Protein AF-A0A957UKC6-F1 (afdb_monomer_lite)

Structure (mmCIF, N/CA/C/O backbone):
data_AF-A0A957UKC6-F1
#
_entry.id   AF-A0A957UKC6-F1
#
loop_
_atom_site.group_PDB
_atom_site.id
_atom_site.type_symbol
_atom_site.label_atom_id
_atom_site.label_alt_id
_atom_site.label_comp_id
_atom_site.label_asym_id
_atom_site.label_entity_id
_atom_site.label_seq_id
_atom_site.pdbx_PDB_ins_code
_atom_site.Cartn_x
_atom_site.Cartn_y
_atom_site.Cartn_z
_atom_site.occupancy
_atom_site.B_iso_or_equiv
_atom_site.auth_seq_id
_atom_site.auth_comp_id
_atom_site.auth_asym_id
_atom_site.auth_atom_id
_atom_site.pdbx_PDB_model_num
ATOM 1 N N . MET A 1 1 ? -63.185 -37.387 6.469 1.00 40.19 1 MET A N 1
ATOM 2 C CA . MET A 1 1 ? -62.096 -37.417 5.476 1.00 40.19 1 MET A CA 1
ATOM 3 C C . MET A 1 1 ? -61.307 -36.109 5.519 1.00 40.19 1 MET A C 1
ATOM 5 O O . MET A 1 1 ? -61.776 -35.095 5.035 1.00 40.19 1 MET A O 1
ATOM 9 N N . ASN A 1 2 ? -60.166 -36.171 6.210 1.00 40.50 2 ASN A N 1
ATOM 10 C CA . ASN A 1 2 ? -58.852 -35.606 5.876 1.00 40.50 2 ASN A CA 1
ATOM 11 C C . ASN A 1 2 ? -58.762 -34.096 5.562 1.00 40.50 2 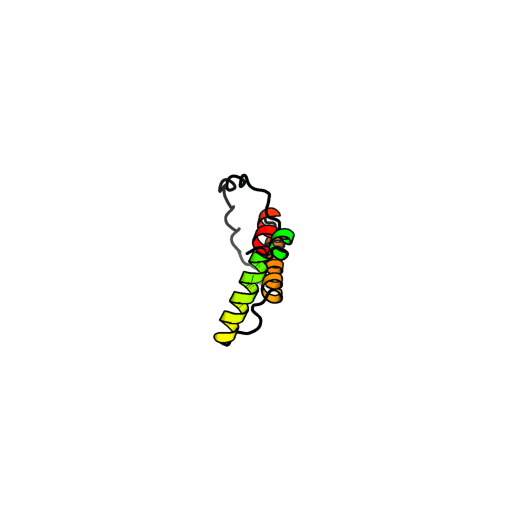ASN A C 1
ATOM 13 O O . ASN A 1 2 ? -58.910 -33.643 4.435 1.00 40.50 2 ASN A O 1
ATOM 17 N N . LYS A 1 3 ? -58.439 -33.389 6.649 1.00 45.59 3 LYS A N 1
ATOM 18 C CA . LYS A 1 3 ? -58.044 -31.993 6.878 1.00 45.59 3 LYS A CA 1
ATOM 19 C C . LYS A 1 3 ? -56.981 -31.463 5.894 1.00 45.59 3 LYS A C 1
ATOM 21 O O . LYS A 1 3 ? -55.981 -32.137 5.654 1.00 45.59 3 LYS A O 1
ATOM 26 N N . SER A 1 4 ? -57.184 -30.235 5.414 1.00 52.25 4 SER A N 1
ATOM 27 C CA . SER A 1 4 ? -56.222 -29.412 4.673 1.00 52.25 4 SER A CA 1
ATOM 28 C C . SER A 1 4 ? -54.882 -29.321 5.408 1.00 52.25 4 SER A C 1
ATOM 30 O O . SER A 1 4 ? -54.845 -28.944 6.579 1.00 52.25 4 SER A O 1
ATOM 32 N N . GLN A 1 5 ? -53.792 -29.667 4.728 1.00 53.75 5 GLN A N 1
ATOM 33 C CA . GLN A 1 5 ? -52.440 -29.342 5.173 1.00 53.75 5 GLN A CA 1
ATOM 34 C C . GLN A 1 5 ? -52.028 -28.032 4.502 1.00 53.75 5 GLN A C 1
ATOM 36 O O . GLN A 1 5 ? -51.801 -27.994 3.295 1.00 53.75 5 GLN A O 1
ATOM 41 N N . GLU A 1 6 ? -51.964 -26.955 5.282 1.00 48.00 6 GLU A N 1
ATOM 42 C CA . GLU A 1 6 ? -51.200 -25.767 4.909 1.00 48.00 6 GLU A CA 1
ATOM 43 C C . GLU A 1 6 ? -49.713 -26.108 5.023 1.00 48.00 6 GLU A C 1
ATOM 45 O O . GLU A 1 6 ? -49.208 -26.439 6.097 1.00 48.00 6 GLU A O 1
ATOM 50 N N . VAL A 1 7 ? -49.011 -26.059 3.894 1.00 49.91 7 VAL A N 1
ATOM 51 C CA . VAL A 1 7 ? -47.553 -26.152 3.850 1.00 49.91 7 VAL A CA 1
ATOM 52 C C . VAL A 1 7 ? -47.009 -24.785 4.249 1.00 49.91 7 VAL A C 1
ATOM 54 O O . VAL A 1 7 ? -46.920 -23.870 3.435 1.00 49.91 7 VAL A O 1
ATOM 57 N N . SER A 1 8 ? -46.679 -24.636 5.529 1.00 47.50 8 SER A N 1
ATOM 58 C CA . SER A 1 8 ? -45.962 -23.469 6.035 1.00 47.50 8 SER A CA 1
ATOM 59 C C . SER A 1 8 ? -44.503 -23.575 5.590 1.00 47.50 8 SER A C 1
ATOM 61 O O . SER A 1 8 ? -43.705 -24.263 6.222 1.00 47.50 8 SER A O 1
ATOM 63 N N . MET A 1 9 ? -44.158 -22.923 4.476 1.00 46.97 9 MET A N 1
ATOM 64 C CA . MET A 1 9 ? -42.768 -22.727 4.058 1.00 46.97 9 MET A CA 1
ATOM 65 C C . MET A 1 9 ? -42.087 -21.818 5.082 1.00 46.97 9 MET A C 1
ATOM 67 O O . MET A 1 9 ? -42.209 -20.596 5.041 1.00 46.97 9 MET A O 1
ATOM 71 N N . GLN A 1 10 ? -41.409 -22.431 6.046 1.00 43.56 10 GLN A N 1
ATOM 72 C CA . GLN A 1 10 ? -40.453 -21.746 6.899 1.00 43.56 10 GLN A CA 1
ATOM 73 C C . GLN A 1 10 ? -39.251 -21.396 6.021 1.00 43.56 10 GLN A C 1
ATOM 75 O O . GLN A 1 10 ? -38.523 -22.270 5.561 1.00 43.56 10 GLN A O 1
ATOM 80 N N . THR A 1 11 ? -39.086 -20.111 5.724 1.00 52.03 11 THR A N 1
ATOM 81 C CA . THR A 1 11 ? -37.841 -19.581 5.175 1.00 52.03 11 THR A CA 1
ATOM 82 C C . THR A 1 11 ? -36.779 -19.707 6.260 1.00 52.03 11 THR A C 1
ATOM 84 O O . THR A 1 11 ? -36.705 -18.861 7.152 1.00 52.03 11 THR A O 1
ATOM 87 N N . GLU A 1 12 ? -35.989 -20.778 6.218 1.00 44.81 12 GLU A N 1
ATOM 88 C CA . GLU A 1 12 ? -34.717 -20.843 6.931 1.00 44.81 12 GLU A CA 1
ATOM 89 C C . GLU A 1 12 ? -33.820 -19.749 6.348 1.00 44.81 12 GLU A C 1
ATOM 91 O O . GLU A 1 12 ? -33.225 -19.886 5.279 1.00 44.81 12 GLU A O 1
ATOM 96 N N . ALA A 1 13 ? -33.797 -18.603 7.028 1.00 50.56 13 ALA A N 1
ATOM 97 C CA . ALA A 1 13 ? -32.717 -17.651 6.893 1.00 50.56 13 ALA A CA 1
ATOM 98 C C . ALA A 1 13 ? -31.435 -18.414 7.227 1.00 50.56 13 ALA A C 1
ATOM 100 O O . ALA A 1 13 ? -31.293 -18.916 8.339 1.00 50.56 13 ALA A O 1
ATOM 101 N N . THR A 1 14 ? -30.567 -18.557 6.228 1.00 45.75 14 THR A N 1
ATOM 102 C CA . THR A 1 14 ? -29.253 -19.181 6.324 1.00 45.75 14 THR A CA 1
ATOM 103 C C . THR A 1 14 ? -28.595 -18.787 7.640 1.00 45.75 14 THR A C 1
ATOM 105 O O . THR A 1 14 ? -28.286 -17.614 7.856 1.00 45.75 14 THR A O 1
ATOM 108 N N . ASP A 1 15 ? -28.431 -19.778 8.510 1.00 50.69 15 ASP A N 1
ATOM 109 C CA . ASP A 1 15 ? -27.785 -19.689 9.814 1.00 50.69 15 ASP A CA 1
ATOM 110 C C . ASP A 1 15 ? -26.286 -19.441 9.593 1.00 50.69 15 ASP A C 1
ATOM 112 O O . ASP A 1 15 ? -25.453 -20.348 9.619 1.00 50.69 15 ASP A O 1
ATOM 116 N N . ILE A 1 16 ? -25.947 -18.202 9.226 1.00 51.56 16 ILE A N 1
ATOM 117 C CA . ILE A 1 16 ? -24.570 -17.727 9.211 1.00 51.56 16 ILE A CA 1
ATOM 118 C C . ILE A 1 16 ? -24.191 -17.596 10.687 1.00 51.56 16 ILE A C 1
ATOM 120 O O . ILE A 1 16 ? -24.753 -16.733 11.369 1.00 51.56 16 ILE A O 1
ATOM 124 N N . PRO A 1 17 ? -23.266 -18.425 11.203 1.00 54.38 17 PRO A N 1
ATOM 125 C CA . PRO A 1 17 ? -22.866 -18.322 12.594 1.00 54.38 17 PRO A CA 1
ATOM 126 C C . PRO A 1 17 ? -22.326 -16.908 12.848 1.00 54.38 17 PRO A C 1
ATOM 128 O O . PRO A 1 17 ? -21.603 -16.372 11.997 1.00 54.38 17 PRO A O 1
ATOM 131 N N . PRO A 1 18 ? -22.651 -16.285 13.995 1.00 56.31 18 PRO A N 1
ATOM 132 C CA . PRO A 1 18 ? -22.086 -14.993 14.340 1.00 56.31 18 PRO A CA 1
ATOM 133 C C . PRO A 1 18 ? -20.563 -15.117 14.317 1.00 56.31 18 PRO A C 1
ATOM 135 O O . PRO A 1 18 ? -19.995 -16.034 14.918 1.00 56.31 18 PRO A O 1
ATOM 138 N N . LEU A 1 19 ? -19.913 -14.214 13.577 1.00 55.00 19 LEU A N 1
ATOM 139 C CA . LEU A 1 19 ? -18.458 -14.138 13.531 1.00 55.00 19 LEU A CA 1
ATOM 140 C C . LEU A 1 19 ? -17.928 -14.135 14.971 1.00 55.00 19 LEU A C 1
ATOM 142 O O . LEU A 1 19 ? -18.499 -13.442 15.822 1.00 55.00 19 LEU A O 1
ATOM 146 N N . PRO A 1 20 ? -16.874 -14.913 15.273 1.00 51.28 20 PRO A N 1
ATOM 147 C CA . PRO A 1 20 ? -16.331 -14.960 16.617 1.00 51.28 20 PRO A CA 1
ATOM 148 C C . PRO A 1 20 ? -15.992 -13.538 17.059 1.00 51.28 20 PRO A C 1
ATOM 150 O O . PRO A 1 20 ? -15.273 -12.818 16.363 1.00 51.28 20 PRO A O 1
ATOM 153 N N . ALA A 1 21 ? -16.533 -13.135 18.211 1.00 53.69 21 ALA A N 1
ATOM 154 C CA . ALA A 1 21 ? -16.177 -11.876 18.839 1.00 53.69 21 ALA A CA 1
ATOM 155 C C . ALA A 1 21 ? -14.652 -11.840 18.967 1.00 53.69 21 ALA A C 1
ATOM 157 O O . ALA A 1 21 ? -14.059 -12.731 19.584 1.00 53.69 21 ALA A O 1
ATOM 158 N N . LEU A 1 22 ? -14.017 -10.845 18.342 1.00 49.41 22 LEU A N 1
ATOM 159 C CA . LEU A 1 22 ? -12.580 -10.622 18.443 1.00 49.41 22 LEU A CA 1
ATOM 160 C C . LEU A 1 22 ? -12.274 -10.206 19.887 1.00 49.41 22 LEU A C 1
ATOM 162 O O . LEU A 1 22 ? -12.193 -9.026 20.219 1.00 49.41 22 LEU A O 1
ATOM 166 N N . ASN A 1 23 ? -12.168 -11.197 20.769 1.00 49.34 23 ASN A N 1
ATOM 167 C CA . ASN A 1 23 ? -11.782 -11.012 22.153 1.00 49.34 23 ASN A CA 1
A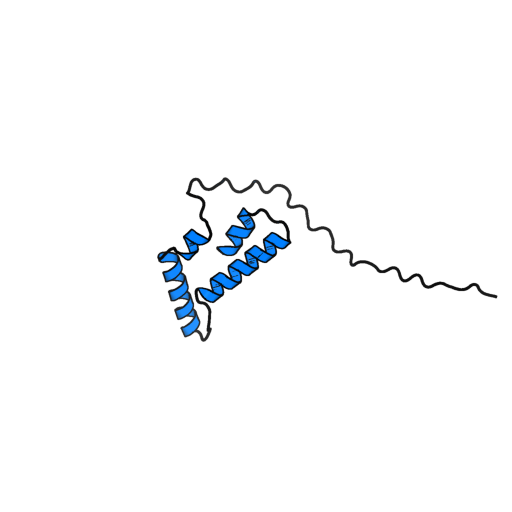TOM 168 C C . ASN A 1 23 ? -10.356 -10.467 22.179 1.00 49.34 23 ASN A C 1
ATOM 170 O O . ASN A 1 23 ? -9.401 -11.202 21.944 1.00 49.34 23 ASN A O 1
ATOM 174 N N . GLY A 1 24 ? -10.237 -9.174 22.482 1.00 47.81 24 GLY A N 1
ATOM 175 C CA . GLY A 1 24 ? -9.157 -8.619 23.292 1.00 47.81 24 GLY A CA 1
ATOM 176 C C . GLY A 1 24 ? -7.735 -9.035 22.927 1.00 47.81 24 GLY A C 1
ATOM 177 O O . GLY A 1 24 ? -6.928 -9.243 23.831 1.00 47.81 24 GLY A O 1
ATOM 178 N N . ALA A 1 25 ? -7.385 -9.101 21.640 1.00 41.97 25 ALA A N 1
ATOM 179 C CA . ALA A 1 25 ? -5.995 -8.874 21.278 1.00 41.97 25 ALA A CA 1
ATOM 180 C C . ALA A 1 25 ? -5.704 -7.432 21.697 1.00 41.97 25 ALA A C 1
ATOM 182 O O . ALA A 1 25 ? -6.219 -6.495 21.084 1.00 41.97 25 ALA A O 1
ATOM 183 N N . ALA A 1 26 ? -4.979 -7.267 22.808 1.00 45.22 26 ALA A N 1
ATOM 184 C CA . ALA A 1 26 ? -4.464 -5.981 23.244 1.00 45.22 26 ALA A CA 1
ATOM 185 C C . ALA A 1 26 ? -3.968 -5.242 22.002 1.00 45.22 26 ALA A C 1
ATOM 187 O O . ALA A 1 26 ? -3.128 -5.778 21.271 1.00 45.22 26 ALA A O 1
ATOM 188 N N . ALA A 1 27 ? -4.565 -4.077 21.723 1.00 46.50 27 ALA A N 1
ATOM 189 C CA . ALA A 1 27 ? -4.165 -3.258 20.594 1.00 46.50 27 ALA A CA 1
ATOM 190 C C . ALA A 1 27 ? -2.632 -3.178 20.620 1.00 46.50 27 ALA A C 1
ATOM 192 O O . ALA A 1 27 ? -2.081 -2.882 21.688 1.00 46.50 27 ALA A O 1
ATOM 193 N N . PRO A 1 28 ? -1.933 -3.518 19.522 1.00 53.91 28 PRO A N 1
ATOM 194 C CA . PRO A 1 28 ? -0.485 -3.442 19.502 1.00 53.91 28 PRO A CA 1
ATOM 195 C C . PRO A 1 28 ? -0.095 -2.047 19.984 1.00 53.91 28 PRO A C 1
ATOM 197 O O . PRO A 1 28 ? -0.621 -1.050 19.483 1.00 53.91 28 PRO A O 1
ATOM 200 N N . GLN A 1 29 ? 0.743 -2.019 21.024 1.00 48.28 29 GLN A N 1
ATOM 201 C CA . GLN A 1 29 ? 1.280 -0.817 21.657 1.00 48.28 29 GLN A CA 1
ATOM 202 C C . GLN A 1 29 ? 1.557 0.213 20.554 1.00 48.28 29 GLN A C 1
ATOM 204 O O . GLN A 1 29 ? 2.276 -0.100 19.598 1.00 48.28 29 GLN A O 1
ATOM 209 N N . ALA A 1 30 ? 0.934 1.392 20.638 1.00 47.88 30 ALA A N 1
ATOM 210 C CA . ALA A 1 30 ? 1.023 2.391 19.581 1.00 47.88 30 ALA A CA 1
ATOM 211 C C . ALA A 1 30 ? 2.503 2.666 19.256 1.00 47.88 30 ALA A C 1
ATOM 213 O O . ALA A 1 30 ? 3.290 2.891 20.180 1.00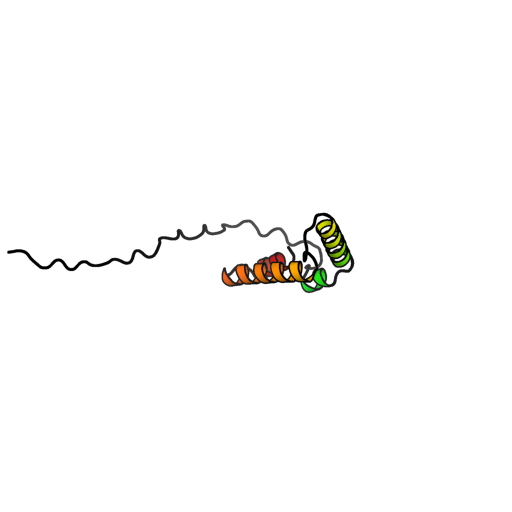 47.88 30 ALA A O 1
ATOM 214 N N . PRO A 1 31 ? 2.916 2.624 17.977 1.00 54.16 31 PRO A N 1
ATOM 215 C CA . PRO A 1 31 ? 4.300 2.893 17.628 1.00 54.16 31 PRO A CA 1
ATOM 216 C C . PRO A 1 31 ? 4.665 4.312 18.083 1.00 54.16 31 PRO A C 1
ATOM 218 O O . PRO A 1 31 ? 3.972 5.266 17.747 1.00 54.16 31 PRO A O 1
ATOM 221 N N . THR A 1 32 ? 5.781 4.460 18.804 1.00 57.91 32 THR A N 1
ATOM 222 C CA . THR A 1 32 ? 6.369 5.739 19.273 1.00 57.91 32 THR A CA 1
ATOM 223 C C . THR A 1 32 ? 6.803 6.677 18.123 1.00 57.91 32 THR A C 1
ATOM 225 O O . THR A 1 32 ? 7.409 7.721 18.346 1.00 57.91 32 THR A O 1
ATOM 228 N N . GLY A 1 33 ? 6.502 6.322 16.871 1.00 63.28 33 GLY A N 1
ATOM 229 C CA . GLY A 1 33 ? 6.723 7.140 15.683 1.00 63.28 33 GLY A CA 1
ATOM 230 C C . GLY A 1 33 ? 5.454 7.874 15.249 1.00 63.28 33 GLY A C 1
ATOM 231 O O . GLY A 1 33 ? 4.339 7.482 15.585 1.00 63.28 33 GLY A O 1
ATOM 232 N N . ALA A 1 34 ? 5.622 8.941 14.466 1.00 72.38 34 ALA A N 1
ATOM 233 C CA . ALA A 1 34 ? 4.501 9.668 13.876 1.00 72.38 34 ALA A CA 1
ATOM 234 C C . ALA A 1 34 ? 3.526 8.708 13.166 1.00 72.38 34 ALA A C 1
ATOM 236 O O . ALA A 1 34 ? 3.953 7.831 12.410 1.00 72.38 34 ALA A O 1
ATOM 237 N N . ILE A 1 35 ? 2.221 8.889 13.398 1.00 81.12 35 ILE A N 1
ATOM 238 C CA . ILE A 1 35 ? 1.172 8.070 12.779 1.00 81.12 35 ILE A CA 1
ATOM 239 C C . ILE A 1 35 ? 1.330 8.127 11.255 1.00 81.12 35 ILE A C 1
ATOM 241 O O . ILE A 1 35 ? 1.240 9.188 10.635 1.00 81.12 35 ILE A O 1
ATOM 245 N N . VAL A 1 36 ? 1.578 6.970 10.642 1.00 85.38 36 VAL A N 1
ATOM 246 C CA . VAL A 1 36 ? 1.692 6.850 9.188 1.00 85.38 36 VAL A CA 1
ATOM 247 C C . VAL A 1 36 ? 0.287 6.860 8.588 1.00 85.38 36 VAL A C 1
ATOM 249 O O . VAL A 1 36 ? -0.466 5.894 8.738 1.00 85.38 36 VAL A O 1
ATOM 252 N N . GLY A 1 37 ? -0.073 7.975 7.952 1.00 90.69 37 GLY A N 1
ATOM 253 C CA . GLY A 1 37 ? -1.314 8.125 7.191 1.00 90.69 37 GLY A CA 1
ATOM 254 C C . GLY A 1 37 ? -1.157 7.698 5.731 1.00 90.69 37 GLY A C 1
ATOM 255 O O . GLY A 1 37 ? -0.066 7.799 5.166 1.00 90.69 37 GLY A O 1
ATOM 256 N N . VAL A 1 38 ? -2.259 7.276 5.108 1.00 91.50 38 VAL A N 1
ATOM 257 C CA . VAL A 1 38 ? -2.288 6.803 3.713 1.00 91.50 38 VAL A CA 1
ATOM 258 C C . VAL A 1 38 ? -1.741 7.842 2.725 1.00 91.50 38 VAL A C 1
ATOM 260 O O . VAL A 1 38 ? -0.926 7.512 1.865 1.00 91.50 38 VAL A O 1
ATOM 263 N N . ASP A 1 39 ? -2.090 9.120 2.897 1.00 91.75 39 ASP A N 1
ATOM 264 C CA . ASP A 1 39 ? -1.607 10.205 2.032 1.00 91.75 39 ASP A CA 1
ATOM 265 C C . ASP A 1 39 ? -0.094 10.399 2.114 1.00 91.75 39 ASP A C 1
ATOM 267 O O . ASP A 1 39 ? 0.545 10.739 1.117 1.00 91.75 39 ASP A O 1
ATOM 271 N N . ARG A 1 40 ? 0.490 10.168 3.297 1.00 93.75 40 ARG A N 1
ATOM 272 C CA . ARG A 1 40 ? 1.939 10.248 3.492 1.00 93.75 40 ARG A CA 1
ATOM 273 C C . ARG A 1 40 ? 2.635 9.141 2.709 1.00 93.75 40 ARG A C 1
ATOM 275 O O . ARG A 1 40 ? 3.568 9.439 1.977 1.00 93.75 40 ARG A O 1
ATOM 282 N N . VAL A 1 41 ? 2.150 7.904 2.819 1.00 93.62 41 VAL A N 1
ATOM 283 C CA . VAL A 1 41 ? 2.715 6.744 2.105 1.00 93.62 41 VAL A CA 1
ATOM 284 C C . VAL A 1 41 ? 2.590 6.916 0.592 1.00 93.62 41 VAL A C 1
ATOM 286 O O . VAL A 1 41 ? 3.549 6.703 -0.140 1.00 93.62 41 VAL A O 1
ATOM 289 N N . ARG A 1 42 ? 1.431 7.372 0.106 1.00 92.25 42 ARG A N 1
ATOM 290 C CA . ARG A 1 42 ? 1.172 7.558 -1.334 1.00 92.25 42 ARG A CA 1
ATOM 291 C C . ARG A 1 42 ? 2.061 8.605 -1.999 1.00 92.25 42 ARG A C 1
ATOM 293 O O . ARG A 1 42 ? 2.263 8.547 -3.210 1.00 92.25 42 ARG A O 1
ATOM 300 N N . ARG A 1 43 ? 2.538 9.587 -1.233 1.00 93.50 43 ARG A N 1
ATOM 301 C CA . ARG A 1 43 ? 3.416 10.666 -1.712 1.00 93.50 43 ARG A CA 1
ATOM 302 C C . ARG A 1 43 ? 4.888 10.398 -1.420 1.00 93.50 43 ARG A C 1
ATOM 304 O O . ARG A 1 43 ? 5.727 11.216 -1.792 1.00 93.50 43 ARG A O 1
ATOM 311 N N . ASP A 1 44 ? 5.198 9.293 -0.752 1.00 95.44 44 ASP A N 1
ATOM 312 C CA . ASP A 1 44 ? 6.558 8.964 -0.372 1.00 95.44 44 ASP A CA 1
ATOM 313 C C . ASP A 1 44 ? 7.380 8.568 -1.620 1.00 95.44 44 ASP A C 1
ATOM 315 O O . ASP A 1 44 ? 7.002 7.644 -2.350 1.00 95.44 44 ASP A O 1
ATOM 319 N N . PRO A 1 45 ? 8.491 9.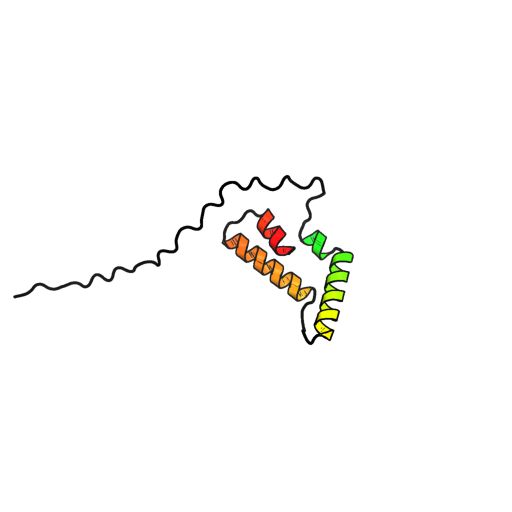268 -1.915 1.00 96.69 45 PRO A N 1
ATOM 320 C CA . PRO A 1 45 ? 9.274 9.026 -3.123 1.00 96.69 45 PRO A CA 1
ATOM 321 C C . PRO A 1 45 ? 9.927 7.638 -3.151 1.00 96.69 45 PRO A C 1
ATOM 323 O O . PRO A 1 45 ? 10.124 7.092 -4.241 1.00 96.69 45 PRO A O 1
ATOM 326 N N . GLU A 1 46 ? 10.243 7.066 -1.989 1.00 96.75 46 GLU A N 1
ATOM 327 C CA . GLU A 1 46 ? 10.816 5.729 -1.857 1.00 96.75 46 GLU A CA 1
ATOM 328 C C . GLU A 1 46 ? 9.760 4.669 -2.183 1.00 96.75 46 GLU A C 1
ATOM 330 O O . GLU A 1 46 ? 9.988 3.804 -3.032 1.00 96.75 46 GLU A O 1
ATOM 335 N N . VAL A 1 47 ? 8.554 4.801 -1.624 1.00 95.31 47 VAL A N 1
ATOM 336 C CA . VAL A 1 47 ? 7.417 3.915 -1.939 1.00 95.31 47 VAL A CA 1
ATOM 337 C C . VAL A 1 47 ? 7.089 3.957 -3.431 1.00 95.31 47 VAL A C 1
ATOM 339 O O . VAL A 1 47 ? 6.929 2.920 -4.079 1.00 95.31 47 VAL A O 1
ATOM 342 N N . LEU A 1 48 ? 7.052 5.156 -4.016 1.00 95.50 48 LEU A N 1
ATOM 343 C CA . LEU A 1 48 ? 6.827 5.324 -5.449 1.00 95.50 48 LEU A CA 1
ATOM 344 C C . LEU A 1 48 ? 7.930 4.666 -6.292 1.00 95.50 48 LEU A C 1
ATOM 346 O O . LEU A 1 48 ? 7.638 4.124 -7.360 1.00 95.50 48 LEU A O 1
ATOM 350 N N . ALA A 1 49 ? 9.189 4.703 -5.847 1.00 96.94 49 ALA A N 1
ATOM 351 C CA . ALA A 1 49 ? 10.288 4.019 -6.525 1.00 96.94 49 ALA A CA 1
ATOM 352 C C . ALA A 1 49 ? 10.126 2.494 -6.480 1.00 96.94 49 ALA A C 1
ATOM 354 O O . ALA A 1 49 ? 10.282 1.843 -7.518 1.00 96.94 49 ALA A O 1
ATOM 355 N N . PHE A 1 50 ? 9.733 1.939 -5.331 1.00 96.00 50 PHE A N 1
ATOM 356 C CA . PHE A 1 50 ? 9.457 0.510 -5.194 1.00 96.00 50 PHE A CA 1
ATOM 357 C C . PHE A 1 50 ? 8.307 0.049 -6.089 1.00 96.00 50 PHE A C 1
ATOM 359 O O . PHE A 1 50 ? 8.473 -0.923 -6.823 1.00 96.00 50 PHE A O 1
ATOM 366 N N . ILE A 1 51 ? 7.183 0.773 -6.116 1.00 95.00 51 ILE A N 1
ATOM 367 C CA . ILE A 1 51 ? 6.045 0.439 -6.988 1.00 95.00 51 ILE A CA 1
ATOM 368 C C . ILE A 1 51 ? 6.461 0.443 -8.464 1.00 95.00 51 ILE A C 1
ATOM 370 O O . ILE A 1 51 ? 6.089 -0.457 -9.218 1.00 95.00 51 ILE A O 1
ATOM 374 N N . ARG A 1 52 ? 7.254 1.433 -8.899 1.00 94.88 52 ARG A N 1
ATOM 375 C CA . ARG A 1 52 ? 7.751 1.482 -10.285 1.00 94.88 52 ARG A CA 1
ATOM 376 C C . ARG A 1 52 ? 8.645 0.286 -10.612 1.00 94.88 52 ARG A C 1
ATOM 378 O O . ARG A 1 52 ? 8.449 -0.335 -11.652 1.00 94.88 52 ARG A O 1
ATOM 385 N N . SER A 1 53 ? 9.586 -0.041 -9.727 1.00 95.56 53 SER A N 1
ATOM 386 C CA . SER A 1 53 ? 10.500 -1.176 -9.901 1.00 95.56 53 SER A CA 1
ATOM 387 C C . SER A 1 53 ? 9.759 -2.519 -9.931 1.00 95.56 53 SER A C 1
ATOM 389 O O . SER A 1 53 ? 10.002 -3.353 -10.805 1.00 95.56 53 SER A O 1
ATOM 391 N N . ALA A 1 54 ? 8.790 -2.707 -9.030 1.00 93.88 54 ALA A N 1
ATOM 392 C CA . ALA A 1 54 ? 7.946 -3.897 -8.990 1.00 93.88 54 ALA A CA 1
ATOM 393 C C . ALA A 1 54 ? 7.123 -4.043 -10.278 1.00 93.88 54 ALA A C 1
ATOM 395 O O . ALA A 1 54 ? 7.095 -5.117 -10.872 1.00 93.88 54 ALA A O 1
ATOM 396 N N . ASN A 1 55 ? 6.514 -2.954 -10.757 1.00 95.19 55 ASN A N 1
ATOM 397 C CA . ASN A 1 55 ? 5.755 -2.963 -12.004 1.00 95.19 55 ASN A CA 1
ATOM 398 C C . ASN A 1 55 ? 6.628 -3.305 -13.224 1.00 95.19 55 ASN A C 1
ATOM 400 O O . ASN A 1 55 ? 6.178 -4.042 -14.096 1.00 95.19 55 ASN A O 1
ATOM 404 N N . GLU A 1 56 ? 7.869 -2.816 -13.288 1.00 94.88 56 GLU A N 1
ATOM 405 C CA . GLU A 1 56 ? 8.808 -3.182 -14.359 1.00 94.88 56 GLU A CA 1
ATOM 406 C C . GLU A 1 56 ? 9.233 -4.654 -14.274 1.00 94.88 56 GLU A C 1
ATOM 408 O O . GLU A 1 56 ? 9.245 -5.367 -15.275 1.00 94.88 56 GLU A O 1
ATOM 413 N N . SER A 1 57 ? 9.499 -5.145 -13.063 1.00 95.56 57 SER A N 1
ATOM 414 C CA . SER A 1 57 ? 9.843 -6.553 -12.835 1.00 95.56 57 SER A CA 1
ATOM 415 C C . SER A 1 57 ? 8.704 -7.482 -13.269 1.00 95.56 57 SER A C 1
ATOM 417 O O . SER A 1 57 ? 8.926 -8.480 -13.949 1.00 95.56 57 SER A O 1
ATOM 419 N N . LEU A 1 58 ? 7.463 -7.129 -12.927 1.00 95.31 58 LEU A N 1
ATOM 420 C CA . LEU A 1 58 ? 6.270 -7.877 -13.321 1.00 95.31 58 LEU A CA 1
ATOM 421 C C . LEU A 1 58 ? 6.012 -7.792 -14.830 1.00 95.31 58 LEU A C 1
ATOM 423 O O . LEU A 1 58 ? 5.648 -8.800 -15.438 1.00 95.31 58 LEU A O 1
ATOM 427 N N . ARG A 1 59 ? 6.291 -6.641 -15.454 1.00 94.94 59 ARG A N 1
ATOM 428 C CA . ARG A 1 59 ? 6.257 -6.481 -16.914 1.00 94.94 59 ARG A CA 1
ATOM 429 C C . ARG A 1 59 ? 7.220 -7.435 -17.611 1.00 94.94 59 ARG A C 1
ATOM 431 O O . ARG A 1 59 ? 6.822 -8.062 -18.590 1.00 94.94 59 ARG A O 1
ATOM 438 N N . ALA A 1 60 ? 8.442 -7.588 -17.103 1.00 95.44 60 ALA A N 1
ATOM 439 C CA . ALA A 1 60 ? 9.421 -8.525 -17.657 1.00 95.44 60 ALA A CA 1
ATOM 440 C C . ALA A 1 60 ? 8.950 -9.992 -17.591 1.00 95.44 60 ALA A C 1
ATOM 442 O O . ALA A 1 60 ? 9.321 -10.798 -18.441 1.00 95.44 60 ALA A O 1
ATOM 443 N N . LEU A 1 61 ? 8.093 -10.328 -16.622 1.00 95.12 61 LEU A N 1
ATOM 444 C CA . LEU A 1 61 ? 7.458 -11.643 -16.484 1.00 95.12 61 LEU A CA 1
ATOM 445 C C . LEU A 1 61 ? 6.170 -11.797 -17.318 1.00 95.12 61 LEU A C 1
ATOM 447 O O . LEU A 1 61 ? 5.565 -12.866 -17.309 1.00 95.12 61 LEU A O 1
ATOM 451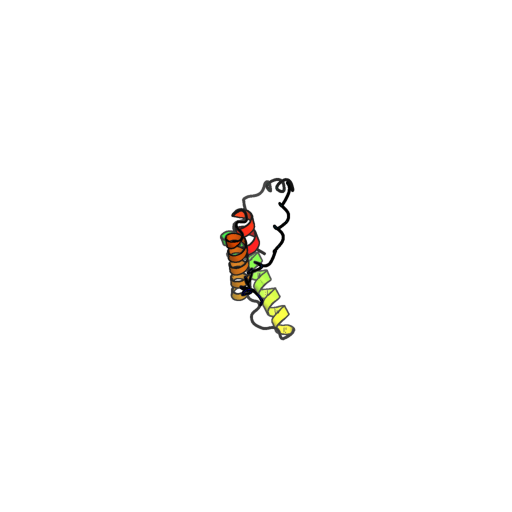 N N . GLY A 1 62 ? 5.744 -10.755 -18.040 1.00 95.31 62 GLY A N 1
ATOM 452 C CA . GLY A 1 62 ? 4.538 -10.760 -18.875 1.00 95.31 62 GLY A CA 1
ATOM 453 C C . GLY A 1 62 ? 3.262 -10.279 -18.175 1.00 95.31 62 GLY A C 1
ATOM 454 O O . GLY A 1 62 ? 2.197 -10.288 -18.789 1.00 95.31 62 GLY A O 1
ATOM 455 N N . PHE A 1 63 ? 3.342 -9.820 -16.923 1.00 94.12 63 PHE A N 1
ATOM 456 C CA . PHE A 1 63 ? 2.207 -9.222 -16.220 1.00 94.12 63 PHE A CA 1
ATOM 457 C C . PHE A 1 63 ? 2.106 -7.723 -16.511 1.00 94.12 63 PHE A C 1
ATOM 459 O O . PHE A 1 63 ? 3.085 -6.985 -16.460 1.00 94.12 63 PHE A O 1
ATOM 466 N N . THR A 1 64 ? 0.896 -7.238 -16.773 1.00 85.19 64 THR A N 1
ATOM 467 C CA . THR A 1 64 ? 0.639 -5.823 -17.079 1.00 85.19 64 THR A CA 1
ATOM 468 C C . THR A 1 64 ? -0.161 -5.159 -15.962 1.00 85.19 64 THR A C 1
ATOM 470 O O . THR A 1 64 ? -0.892 -5.837 -15.249 1.00 85.19 64 THR A O 1
ATOM 473 N N . GLU A 1 65 ? -0.059 -3.835 -15.815 1.00 85.19 65 GLU A N 1
ATOM 474 C CA . GLU A 1 65 ? -0.914 -3.027 -14.925 1.00 85.19 65 GLU A CA 1
ATOM 475 C C . GLU A 1 65 ? -0.749 -3.240 -13.407 1.00 85.19 65 GLU A C 1
ATOM 477 O O . GLU A 1 65 ? -1.714 -3.109 -12.663 1.00 85.19 65 GLU A O 1
ATOM 482 N N . HIS A 1 66 ? 0.471 -3.465 -12.913 1.00 92.69 66 HIS A N 1
ATOM 483 C CA . HIS A 1 66 ? 0.754 -3.585 -11.469 1.00 92.69 66 HIS A CA 1
ATOM 484 C C . HIS A 1 66 ? 1.376 -2.307 -10.873 1.00 92.69 66 HIS A C 1
ATOM 486 O O . HIS A 1 66 ? 2.099 -2.334 -9.880 1.00 92.69 66 HIS A O 1
ATOM 492 N N . GLY A 1 67 ? 1.120 -1.162 -11.508 1.00 92.31 67 GLY A N 1
ATOM 493 C CA . GLY A 1 67 ? 1.629 0.139 -11.083 1.00 92.31 67 GLY A CA 1
ATOM 494 C C . GLY A 1 67 ? 0.778 0.813 -10.004 1.00 92.31 67 GLY A C 1
ATOM 495 O O . GLY A 1 67 ? -0.194 0.264 -9.486 1.00 92.31 67 GLY A O 1
ATOM 496 N N . GLN A 1 68 ? 1.101 2.077 -9.725 1.00 92.69 68 GLN A N 1
ATOM 497 C CA . GLN A 1 68 ? 0.477 2.889 -8.670 1.00 92.69 68 GLN A CA 1
ATOM 498 C C . GLN A 1 68 ? -1.058 2.928 -8.734 1.00 92.69 68 GLN A C 1
ATOM 500 O O . GLN A 1 68 ? -1.719 2.918 -7.699 1.00 92.69 68 GLN A O 1
ATOM 505 N N . ARG A 1 69 ? -1.637 2.944 -9.941 1.00 93.00 69 ARG A N 1
ATOM 506 C CA . ARG A 1 69 ? -3.094 2.924 -10.136 1.00 93.00 69 ARG A CA 1
ATOM 507 C C . ARG A 1 69 ? -3.731 1.657 -9.561 1.00 93.00 69 ARG A C 1
ATOM 509 O O . ARG A 1 69 ? -4.777 1.746 -8.928 1.00 93.00 69 ARG A O 1
ATOM 516 N N . HIS A 1 70 ? -3.115 0.499 -9.791 1.00 94.69 70 HIS A N 1
ATOM 517 C CA . HIS A 1 70 ? -3.617 -0.780 -9.300 1.00 94.69 70 HIS A CA 1
ATOM 518 C C . HIS A 1 70 ? -3.480 -0.878 -7.781 1.00 94.69 70 HIS A C 1
ATOM 520 O O . HIS A 1 70 ? -4.472 -1.149 -7.114 1.00 94.69 70 HIS A O 1
ATOM 526 N N . ALA A 1 71 ? -2.302 -0.548 -7.240 1.00 93.88 71 ALA A N 1
ATOM 527 C CA . ALA A 1 71 ? -2.078 -0.512 -5.793 1.00 93.88 71 ALA A CA 1
ATOM 528 C C . ALA A 1 71 ? -3.092 0.405 -5.080 1.00 93.88 71 ALA A C 1
ATOM 530 O O . ALA A 1 71 ? -3.740 -0.002 -4.121 1.00 93.88 71 ALA A O 1
ATOM 531 N N . GLY A 1 72 ? -3.318 1.614 -5.609 1.00 94.00 72 GLY A N 1
ATOM 532 C CA . GLY A 1 72 ? -4.307 2.539 -5.054 1.00 94.00 72 GLY A CA 1
ATOM 533 C C . GLY A 1 72 ? -5.745 2.017 -5.125 1.00 94.00 72 GLY A C 1
ATOM 534 O O . GLY A 1 72 ? -6.507 2.214 -4.181 1.00 94.00 72 GLY A O 1
ATOM 535 N N . LEU A 1 73 ? -6.125 1.344 -6.217 1.00 95.12 73 LEU A N 1
ATOM 536 C CA . LEU A 1 73 ? -7.456 0.747 -6.363 1.00 95.12 73 LEU A CA 1
ATOM 537 C C . LEU A 1 73 ? -7.686 -0.376 -5.345 1.00 95.12 73 LEU A C 1
ATOM 539 O O . LEU A 1 73 ? -8.716 -0.377 -4.676 1.00 95.12 73 LEU A O 1
ATOM 543 N N . VAL A 1 74 ? -6.739 -1.309 -5.222 1.00 95.69 74 VAL A N 1
ATOM 544 C CA . VAL A 1 74 ? -6.843 -2.444 -4.293 1.00 95.69 74 VAL A CA 1
ATOM 545 C C . VAL A 1 74 ? -6.906 -1.953 -2.847 1.00 95.69 74 VAL A C 1
ATOM 547 O O . VAL A 1 74 ? -7.822 -2.347 -2.127 1.00 95.69 74 VAL A O 1
ATOM 550 N N . GLY A 1 75 ? -6.029 -1.022 -2.454 1.00 96.12 75 GLY A N 1
ATOM 551 C CA . GLY A 1 75 ? -6.043 -0.434 -1.112 1.00 96.12 75 GLY A CA 1
ATOM 552 C C . GLY A 1 75 ? -7.360 0.282 -0.788 1.00 96.12 75 GLY A C 1
ATOM 553 O O . GLY A 1 75 ? -7.948 0.066 0.272 1.00 96.12 75 GLY A O 1
ATOM 554 N N . HIS A 1 76 ? -7.897 1.073 -1.723 1.00 96.38 76 HIS A N 1
ATOM 555 C CA . HIS A 1 76 ? -9.203 1.714 -1.536 1.00 96.38 76 HIS A CA 1
ATOM 556 C C . HIS A 1 76 ? -10.348 0.711 -1.393 1.00 96.38 76 HIS A C 1
ATOM 558 O O . HIS A 1 76 ? -11.275 0.953 -0.622 1.00 96.38 76 HIS A O 1
ATOM 564 N N . ILE A 1 77 ? -10.329 -0.393 -2.142 1.00 97.88 77 ILE A N 1
ATOM 565 C CA . ILE A 1 77 ? -11.346 -1.441 -2.010 1.00 97.88 77 ILE A CA 1
ATOM 566 C C . ILE A 1 77 ? -11.223 -2.115 -0.640 1.00 97.88 77 ILE A C 1
ATOM 568 O O . ILE A 1 77 ? -12.239 -2.313 0.021 1.00 97.88 77 ILE A O 1
ATOM 572 N N . ALA A 1 78 ? -10.005 -2.419 -0.189 1.00 97.69 78 ALA A N 1
ATOM 573 C CA . ALA A 1 78 ? -9.762 -3.040 1.109 1.00 97.69 78 ALA A CA 1
ATOM 574 C C . ALA A 1 78 ? -10.265 -2.168 2.275 1.00 97.69 78 ALA A C 1
ATOM 576 O O . ALA A 1 78 ? -10.991 -2.661 3.138 1.00 97.69 78 ALA A O 1
ATOM 577 N N . GLU A 1 79 ? -9.971 -0.864 2.256 1.00 97.44 79 GLU A N 1
ATOM 578 C CA . GLU A 1 79 ? -10.532 0.115 3.201 1.00 97.44 79 GLU A CA 1
ATOM 579 C C . GLU A 1 79 ? -12.065 0.082 3.198 1.00 97.44 79 GLU A C 1
ATOM 581 O O . GLU A 1 79 ? -12.689 -0.124 4.236 1.00 97.44 79 GLU A O 1
ATOM 586 N N . ASN A 1 80 ? -12.667 0.192 2.011 1.00 98.06 80 ASN A N 1
ATOM 587 C CA . ASN A 1 80 ? -14.116 0.200 1.817 1.00 98.06 80 ASN A CA 1
ATOM 588 C C . ASN A 1 80 ? -14.816 -1.066 2.329 1.00 98.06 80 ASN A C 1
ATOM 590 O O . ASN A 1 80 ? -15.962 -0.995 2.782 1.00 98.06 80 ASN A O 1
ATOM 594 N N . VAL A 1 81 ? -14.177 -2.229 2.192 1.00 98.25 81 VAL A N 1
ATOM 595 C CA . VAL A 1 81 ? -14.698 -3.503 2.700 1.00 98.25 81 VAL A CA 1
ATOM 596 C C . VAL A 1 81 ? -14.692 -3.496 4.224 1.00 98.25 81 VAL A C 1
ATOM 598 O O . VAL A 1 81 ? -15.712 -3.814 4.830 1.00 98.25 81 VAL A O 1
ATOM 601 N N . LEU A 1 82 ? -13.585 -3.091 4.848 1.00 97.56 82 LEU A N 1
ATOM 602 C CA . LEU A 1 82 ? -13.476 -3.061 6.307 1.00 97.56 82 LEU A CA 1
ATOM 603 C C . LEU A 1 82 ? -14.395 -2.016 6.945 1.00 97.56 82 LEU A C 1
ATOM 605 O O . LEU A 1 82 ? -14.995 -2.296 7.980 1.00 97.56 82 LEU A O 1
ATOM 609 N N . GLU A 1 83 ? -14.576 -0.858 6.308 1.00 97.50 83 GLU A N 1
ATOM 610 C CA . GLU A 1 83 ? -15.552 0.146 6.749 1.00 97.50 83 GLU A CA 1
ATOM 611 C C . GLU A 1 83 ? -16.980 -0.410 6.759 1.00 97.50 83 GLU A C 1
ATOM 613 O O . GLU A 1 83 ? -17.716 -0.203 7.720 1.00 97.50 83 GLU A O 1
ATOM 618 N N . ARG A 1 84 ? -17.369 -1.165 5.721 1.00 98.00 84 ARG A N 1
ATOM 619 C CA . ARG A 1 84 ? -18.700 -1.799 5.628 1.00 98.00 84 ARG A CA 1
ATOM 620 C C . ARG A 1 84 ? -18.915 -2.914 6.647 1.00 98.00 84 ARG A C 1
ATOM 622 O O . ARG A 1 84 ? -20.057 -3.235 6.950 1.00 98.00 84 ARG A O 1
ATOM 629 N N . LEU A 1 85 ? -17.832 -3.503 7.140 1.00 98.06 85 LEU A N 1
ATOM 630 C CA . LEU A 1 85 ? -17.839 -4.499 8.208 1.00 98.06 85 LEU A CA 1
ATOM 631 C C . LEU A 1 85 ? -17.662 -3.867 9.601 1.00 98.06 85 LEU A C 1
ATOM 633 O O . LEU A 1 85 ? -17.449 -4.588 10.570 1.00 98.06 85 LEU A O 1
ATOM 637 N N . GLU A 1 86 ? -17.732 -2.535 9.697 1.00 97.31 86 GLU A N 1
ATOM 638 C CA . GLU A 1 86 ? -17.687 -1.773 10.951 1.00 97.31 86 GLU A CA 1
ATOM 639 C C . GLU A 1 86 ? -16.381 -1.949 11.751 1.00 97.31 86 GLU A C 1
ATOM 641 O O . GLU A 1 86 ? -16.348 -1.822 12.977 1.00 97.31 86 GLU A O 1
ATOM 646 N N . TYR A 1 87 ? -15.265 -2.202 11.059 1.00 97.06 87 TYR A N 1
ATOM 647 C CA . TYR A 1 87 ? -13.951 -2.236 11.701 1.00 97.06 87 TYR A CA 1
ATOM 648 C C . TYR A 1 87 ? -13.496 -0.835 12.150 1.00 97.06 87 TYR A C 1
ATOM 650 O O . TYR A 1 87 ? -13.917 0.183 11.592 1.00 97.06 87 TYR A O 1
ATOM 658 N N . PRO A 1 88 ? -12.577 -0.745 13.134 1.00 97.06 88 PRO A N 1
ATOM 659 C CA . PRO A 1 88 ? -12.023 0.532 13.563 1.00 97.06 88 PRO A CA 1
ATOM 660 C C . PRO A 1 88 ? -11.378 1.299 12.404 1.00 97.06 88 PRO A C 1
ATOM 662 O O . PRO A 1 88 ? -10.596 0.732 11.643 1.00 97.06 88 PRO A O 1
ATOM 665 N N . LYS A 1 89 ? -11.608 2.618 12.344 1.00 93.12 89 LYS A N 1
ATOM 666 C CA . LYS A 1 89 ? -11.086 3.508 11.288 1.00 93.12 89 LYS A CA 1
ATOM 667 C C . LYS A 1 89 ? -9.597 3.303 11.001 1.00 93.12 89 LYS A C 1
ATOM 669 O O . LYS A 1 89 ? -9.185 3.257 9.847 1.00 93.12 89 LYS A O 1
ATOM 674 N N . ARG A 1 90 ? -8.781 3.145 12.049 1.00 93.50 90 ARG A N 1
ATOM 675 C CA . ARG A 1 90 ? -7.339 2.937 11.881 1.00 93.50 90 ARG A CA 1
ATOM 676 C C . ARG A 1 90 ? -7.021 1.642 11.128 1.00 93.50 90 ARG A C 1
ATOM 678 O O . ARG A 1 90 ? -6.076 1.618 10.350 1.00 93.50 90 ARG A O 1
ATOM 685 N N . THR A 1 91 ? -7.799 0.586 11.338 1.00 94.62 91 THR A N 1
ATOM 686 C CA . THR A 1 91 ? -7.661 -0.681 10.611 1.00 94.62 91 THR A CA 1
ATOM 687 C C . THR A 1 91 ? -8.017 -0.500 9.135 1.00 94.62 91 THR A C 1
ATOM 689 O O . THR A 1 91 ? -7.282 -0.983 8.279 1.00 94.62 91 THR A O 1
ATOM 692 N N . CYS A 1 92 ? -9.076 0.256 8.831 1.00 95.94 92 CYS A N 1
ATOM 693 C CA . CYS A 1 92 ? -9.459 0.584 7.455 1.00 95.94 92 CYS A CA 1
ATOM 694 C C . CYS A 1 92 ? -8.359 1.383 6.731 1.00 95.94 92 CYS A C 1
ATOM 696 O O . CYS A 1 92 ? -7.950 1.015 5.632 1.00 95.94 92 CYS A O 1
ATOM 698 N N . GLU A 1 93 ? -7.798 2.408 7.384 1.00 94.31 93 GLU A N 1
ATOM 699 C CA . GLU A 1 93 ? -6.683 3.200 6.841 1.00 94.31 93 GLU A CA 1
ATOM 700 C C . GLU A 1 93 ? -5.434 2.347 6.571 1.00 94.31 93 GLU A C 1
ATOM 702 O O . GLU A 1 93 ? -4.748 2.544 5.568 1.00 94.31 93 GLU A O 1
ATOM 707 N N . LEU A 1 94 ? -5.119 1.406 7.467 1.00 93.94 94 LEU A N 1
ATOM 708 C CA . LEU A 1 94 ? -3.987 0.493 7.301 1.00 93.94 94 LEU A CA 1
ATOM 709 C C . LEU A 1 94 ? -4.201 -0.472 6.131 1.00 93.94 94 LEU A C 1
ATOM 711 O O . LEU A 1 94 ? -3.249 -0.759 5.413 1.00 93.94 94 LEU A O 1
ATOM 715 N N . ALA A 1 95 ? -5.434 -0.921 5.898 1.00 95.19 95 ALA A N 1
ATOM 716 C CA . ALA A 1 95 ? -5.762 -1.752 4.743 1.00 95.19 95 ALA A CA 1
ATOM 717 C C . ALA A 1 95 ? -5.594 -1.009 3.408 1.00 95.19 95 ALA A C 1
ATOM 719 O O . ALA A 1 95 ? -5.298 -1.640 2.401 1.00 95.19 95 ALA A O 1
ATOM 720 N N . ASN A 1 96 ? -5.708 0.323 3.398 1.00 95.00 96 ASN A N 1
ATOM 721 C CA . ASN A 1 96 ? -5.390 1.134 2.218 1.00 95.00 96 ASN A CA 1
ATOM 722 C C . ASN A 1 96 ? -3.875 1.278 1.965 1.00 95.00 96 ASN A C 1
ATOM 724 O O . ASN A 1 96 ? -3.442 1.645 0.875 1.00 95.00 96 ASN A O 1
ATOM 728 N N . ILE A 1 97 ? -3.053 1.036 2.985 1.00 91.19 97 ILE A N 1
ATOM 729 C CA . ILE A 1 97 ? -1.590 1.105 2.880 1.00 91.19 97 ILE A CA 1
ATOM 730 C C . ILE A 1 97 ? -0.997 -0.236 2.411 1.00 91.19 97 ILE A C 1
ATOM 732 O O . ILE A 1 97 ? 0.097 -0.230 1.846 1.00 91.19 97 ILE A O 1
ATOM 736 N N . ALA A 1 98 ? -1.693 -1.347 2.675 1.00 68.19 98 ALA A N 1
ATOM 737 C CA . ALA A 1 98 ? -1.248 -2.714 2.401 1.00 68.19 98 ALA A CA 1
ATOM 738 C C . ALA A 1 98 ? -1.285 -3.098 0.912 1.00 68.19 98 ALA A C 1
ATOM 740 O O . ALA A 1 98 ? -2.163 -2.595 0.173 1.00 68.19 98 ALA A O 1
#

pLDDT: mean 78.85, std 21.41, range [40.19, 98.25]

Sequence (98 aa):
MNKSQEVSMQTEATDIPPLPALNGAAAPQAPTGAIVGVDRVRRDPEVLAFIRSANESLRALGFTEHGQRHAGLVGHIAENVLERLEYPKRTCELANIA

Radius of gyration: 23.52 Å; chains: 1; bounding box: 73×48×42 Å

Foldseek 3Di:
DDDDDDPPPDPPPPCPDPDPDPPDPPDPDPPPDDDDFLVNLLPDVVNQVVQVVVQVVVVVVVDHDSHPVVLQVQLQVQLVVCVVVVHDNSVSRVSSND

Secondary structure (DSSP, 8-state):
----------------PPPPP----------SSPP--HHHHHT-HHHHHHHHHHHHHHHHTT----SHHHHHHHHHHHHHHHHHTT--HHH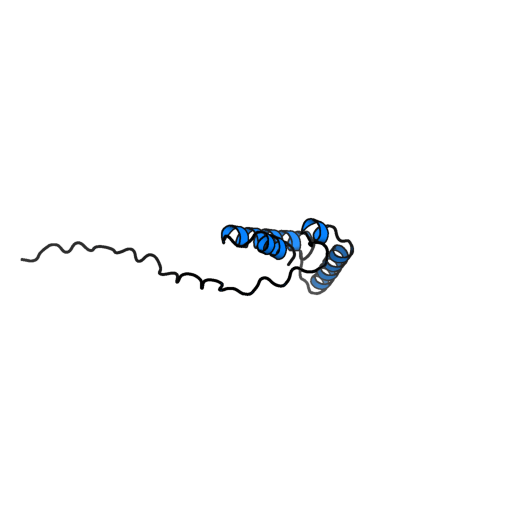HHHHHH-